Protein AF-A0A257YNN6-F1 (afdb_monomer_lite)

pLDDT: mean 91.82, std 8.61, range [46.5, 98.12]

Secondary structure (DSSP, 8-state):
--GGG-GGGT-EEEEEETT--EEEEEPPTT-PPPSSSPPPTTSHHHHHHTSBT--EEEEEEESSTT--EEEEEEEEEEE-TTGGGS--EEEEEEEEEE---TTSPPEEE-S-STT---SS-TT--S--TTTTT-

Foldseek 3Di:
DVVQVPVVQLKWKWKDWLVQDTPDTDDRVPRDADPDDHFWCPPVQNVQLVPAPDKDWAWAFEADDVRFIWIKIKHKHWDDPPPPPGDTIIMMMMMTTHDDPPPDDHHYTYNALQCGCDDPDPRRPDHHPNPVVD

Sequence (134 aa):
RRLALLPELGAGLVSCDASGTLTFRKPAPGFPLPRFGAACPLWPLYAALGRPQQAMDRDVQMAGPDGRRFRVQAWGVVQRPFGLRGPDLHAAAMLILPEAPGSHPALPIGSSCRVCPRTACPARREPSILNDGA

Radius of gyration: 15.5 Å; chains: 1; bounding box: 34×37×45 Å

Structure (mmCIF, N/CA/C/O backbone):
data_AF-A0A257YNN6-F1
#
_entry.id   AF-A0A257YNN6-F1
#
loop_
_atom_site.group_PDB
_atom_site.id
_atom_site.type_symbol
_atom_site.label_atom_id
_atom_site.label_alt_id
_atom_site.label_comp_id
_atom_site.label_asym_id
_atom_site.label_entity_id
_atom_site.label_seq_id
_atom_site.pdbx_PDB_ins_code
_atom_site.Cartn_x
_atom_site.Cartn_y
_atom_site.Cartn_z
_atom_site.occupancy
_atom_site.B_iso_or_equiv
_atom_site.auth_seq_id
_atom_site.auth_comp_id
_atom_site.auth_asym_id
_atom_site.auth_atom_id
_atom_site.pdbx_PDB_model_num
ATOM 1 N N . ARG A 1 1 ? -4.028 -11.976 -10.763 1.00 78.44 1 ARG A N 1
ATOM 2 C CA . ARG A 1 1 ? -5.391 -11.492 -11.114 1.00 78.44 1 ARG A CA 1
ATOM 3 C C . ARG A 1 1 ? -6.464 -12.563 -10.907 1.00 78.44 1 ARG A C 1
ATOM 5 O O . ARG A 1 1 ? -7.391 -12.265 -10.178 1.00 78.44 1 ARG A O 1
ATOM 12 N N . ARG A 1 2 ? -6.333 -13.787 -11.454 1.00 85.25 2 ARG A N 1
ATOM 13 C CA . ARG A 1 2 ? -7.347 -14.864 -11.318 1.00 85.25 2 ARG A CA 1
ATOM 14 C C . ARG A 1 2 ? -7.765 -15.169 -9.872 1.00 85.25 2 ARG A C 1
ATOM 16 O O . ARG A 1 2 ? -8.952 -15.148 -9.603 1.00 85.25 2 ARG A O 1
ATOM 23 N N . LEU A 1 3 ? -6.807 -15.335 -8.951 1.00 78.12 3 LEU A N 1
ATOM 24 C CA . LEU A 1 3 ? -7.098 -15.570 -7.524 1.00 78.12 3 LEU A CA 1
ATOM 25 C C . LEU A 1 3 ? -8.029 -14.514 -6.924 1.00 78.12 3 LEU A C 1
ATOM 27 O O . LEU A 1 3 ? -8.980 -14.839 -6.233 1.00 78.12 3 LEU A O 1
ATOM 31 N N . ALA A 1 4 ? -7.803 -13.241 -7.247 1.00 72.94 4 ALA A N 1
ATOM 32 C CA . ALA A 1 4 ? -8.642 -12.170 -6.739 1.00 72.94 4 ALA A CA 1
ATOM 33 C C . ALA A 1 4 ? -10.066 -12.214 -7.296 1.00 72.94 4 ALA A C 1
ATOM 35 O O . ALA A 1 4 ? -10.900 -11.504 -6.774 1.00 72.94 4 ALA A O 1
ATOM 36 N N . LEU A 1 5 ? -10.361 -12.968 -8.356 1.00 83.38 5 LEU A N 1
ATOM 37 C CA . LEU A 1 5 ? -11.700 -13.079 -8.945 1.00 83.38 5 LEU A CA 1
ATOM 38 C C . LEU A 1 5 ? -12.479 -14.299 -8.441 1.00 83.38 5 LEU A C 1
ATOM 40 O O . LEU A 1 5 ? -13.658 -14.397 -8.756 1.00 83.38 5 LEU A O 1
ATOM 44 N N . LEU A 1 6 ? -11.846 -15.175 -7.658 1.00 87.31 6 LEU A N 1
ATOM 45 C CA . LEU A 1 6 ? -12.491 -16.311 -7.006 1.00 87.31 6 LEU A CA 1
ATOM 46 C C . LEU A 1 6 ? -13.433 -15.803 -5.898 1.00 87.31 6 LEU A C 1
ATOM 48 O O . LEU A 1 6 ? -12.942 -15.190 -4.940 1.00 87.31 6 LEU A O 1
ATOM 52 N N . PRO A 1 7 ? -14.764 -15.971 -6.029 1.00 83.25 7 PRO A N 1
ATOM 53 C CA . PRO A 1 7 ? -15.726 -15.449 -5.058 1.00 83.25 7 PRO A CA 1
ATOM 54 C C . PRO A 1 7 ? -15.498 -15.974 -3.638 1.00 83.25 7 PRO A C 1
ATOM 56 O O . PRO A 1 7 ? -15.598 -15.207 -2.682 1.00 83.25 7 PRO A O 1
ATOM 59 N N . GLU A 1 8 ? -15.122 -17.245 -3.512 1.00 88.56 8 GLU A N 1
ATOM 60 C CA . GLU A 1 8 ? -14.890 -17.950 -2.252 1.00 88.56 8 GLU A CA 1
ATOM 61 C C . GLU A 1 8 ? -13.761 -17.346 -1.410 1.00 88.56 8 GLU A C 1
ATOM 63 O O . GLU A 1 8 ? -13.773 -17.468 -0.190 1.00 88.56 8 GLU A O 1
ATOM 68 N N . LEU A 1 9 ? -12.808 -16.650 -2.038 1.00 88.50 9 LEU A N 1
ATOM 69 C CA . LEU A 1 9 ? -11.704 -16.015 -1.321 1.00 88.50 9 LEU A CA 1
ATOM 70 C C . LEU A 1 9 ? -12.065 -14.631 -0.772 1.00 88.50 9 LEU A C 1
ATOM 72 O O . LEU A 1 9 ? -11.300 -14.079 0.015 1.00 88.50 9 LEU A O 1
ATOM 76 N N . GLY A 1 10 ? -13.147 -14.002 -1.251 1.00 93.12 10 GLY A N 1
ATOM 77 C CA . GLY A 1 10 ? -13.474 -12.611 -0.908 1.00 93.12 10 GLY A CA 1
ATOM 78 C C . GLY A 1 10 ? -12.325 -11.623 -1.176 1.00 93.12 10 GLY A C 1
ATOM 79 O O . GLY A 1 10 ? -12.271 -10.544 -0.586 1.00 93.12 10 GLY A O 1
ATOM 80 N N . ALA A 1 11 ? -11.372 -12.000 -2.031 1.00 96.00 11 ALA A N 1
ATOM 81 C CA . ALA A 1 11 ? -10.084 -11.338 -2.110 1.00 96.00 11 ALA A CA 1
ATOM 82 C C . ALA A 1 11 ? -10.153 -10.006 -2.868 1.00 96.00 11 ALA A C 1
ATOM 84 O O . ALA A 1 11 ? -10.833 -9.855 -3.892 1.00 96.00 11 ALA A O 1
ATOM 85 N N . GLY A 1 12 ? -9.373 -9.050 -2.375 1.00 97.06 12 GLY A N 1
ATOM 86 C CA . GLY A 1 12 ? -9.081 -7.786 -3.035 1.00 97.06 12 GLY A CA 1
ATOM 87 C C . GLY A 1 12 ? -7.767 -7.854 -3.803 1.00 97.06 12 GLY A C 1
ATOM 88 O O . GLY A 1 12 ? -6.916 -8.708 -3.559 1.00 97.06 12 GLY A O 1
ATOM 89 N N . LEU A 1 13 ? -7.580 -6.932 -4.739 1.00 97.75 13 LEU A N 1
ATOM 90 C CA . LEU A 1 13 ? -6.336 -6.784 -5.479 1.00 97.75 13 LEU A CA 1
ATOM 91 C C . LEU A 1 13 ? -6.127 -5.325 -5.842 1.00 97.75 13 LEU A C 1
ATOM 93 O O . LEU A 1 13 ? -6.985 -4.696 -6.460 1.00 97.75 13 LEU A O 1
ATOM 97 N N . VAL A 1 14 ? -4.945 -4.820 -5.526 1.00 98.00 14 VAL A N 1
ATOM 98 C CA . VAL A 1 14 ? -4.470 -3.536 -6.034 1.00 98.00 14 VAL A CA 1
ATOM 99 C C . VAL A 1 14 ? -3.205 -3.731 -6.851 1.00 98.00 14 VAL A C 1
ATOM 101 O O . VAL A 1 14 ? -2.450 -4.685 -6.646 1.00 98.00 14 VAL A O 1
ATOM 104 N N . SER A 1 15 ? -2.978 -2.844 -7.810 1.00 97.56 15 SER A N 1
ATOM 105 C CA . SER A 1 15 ? -1.717 -2.772 -8.548 1.00 97.56 15 SER A CA 1
ATOM 106 C C . SER A 1 15 ? -1.320 -1.321 -8.756 1.00 97.56 15 SER A C 1
ATOM 108 O O . SER A 1 15 ? -2.199 -0.464 -8.846 1.00 97.56 15 SER A O 1
ATOM 110 N N . CYS A 1 16 ? -0.020 -1.055 -8.820 1.00 97.69 16 CYS A N 1
ATOM 111 C CA . CYS A 1 16 ? 0.522 0.263 -9.116 1.00 97.69 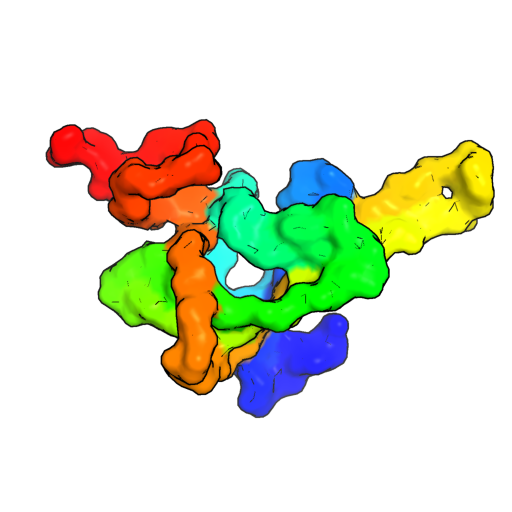16 CYS A CA 1
ATOM 112 C C . CYS A 1 16 ? 1.658 0.202 -10.130 1.00 97.69 16 CYS A C 1
ATOM 114 O O . CYS A 1 16 ? 2.272 -0.848 -10.327 1.00 97.69 16 CYS A O 1
ATOM 116 N N . ASP A 1 17 ? 1.920 1.341 -10.756 1.00 97.38 17 ASP A N 1
ATOM 117 C CA . ASP A 1 17 ? 3.112 1.586 -11.563 1.00 97.38 17 ASP A CA 1
ATOM 118 C C . ASP A 1 17 ? 4.258 2.170 -10.713 1.00 97.38 17 ASP A C 1
ATOM 120 O O . ASP A 1 17 ? 4.171 2.268 -9.481 1.00 97.38 17 ASP A O 1
ATOM 124 N N . ALA A 1 18 ? 5.340 2.562 -11.388 1.00 96.94 18 ALA A N 1
ATOM 125 C CA . ALA A 1 18 ? 6.539 3.137 -10.791 1.00 96.94 18 ALA A CA 1
ATOM 126 C C . ALA A 1 18 ? 6.296 4.460 -10.044 1.00 96.94 18 ALA A C 1
ATOM 128 O O . ALA A 1 18 ? 7.042 4.767 -9.117 1.00 96.94 18 ALA A O 1
ATOM 129 N N . SER A 1 19 ? 5.257 5.233 -10.391 1.00 95.88 19 SER A N 1
ATOM 130 C CA . SER A 1 19 ? 4.934 6.468 -9.663 1.00 95.88 19 SER A CA 1
ATOM 131 C C . SER A 1 19 ? 4.132 6.194 -8.384 1.00 95.88 19 SER A C 1
ATOM 133 O O . SER A 1 19 ? 3.774 7.124 -7.662 1.00 95.88 19 SER A O 1
ATOM 135 N N . GLY A 1 20 ? 3.802 4.926 -8.110 1.00 95.38 20 GLY A N 1
ATOM 136 C CA . GLY A 1 20 ? 2.939 4.516 -7.007 1.00 95.38 20 GLY A CA 1
ATOM 137 C C . GLY A 1 20 ? 1.452 4.780 -7.263 1.00 95.38 20 GLY A C 1
ATOM 138 O O . GLY A 1 20 ? 0.638 4.607 -6.346 1.00 95.38 20 GLY A O 1
ATOM 139 N N . THR A 1 21 ? 1.083 5.169 -8.490 1.00 95.81 21 THR A N 1
ATOM 140 C CA . THR A 1 21 ? -0.310 5.386 -8.886 1.00 95.81 21 THR A CA 1
ATOM 141 C C . THR A 1 21 ? -1.013 4.044 -8.954 1.00 95.81 21 THR A C 1
ATOM 143 O O . THR A 1 21 ? -0.544 3.117 -9.608 1.00 95.81 21 THR A O 1
ATOM 146 N N . LEU A 1 22 ? -2.161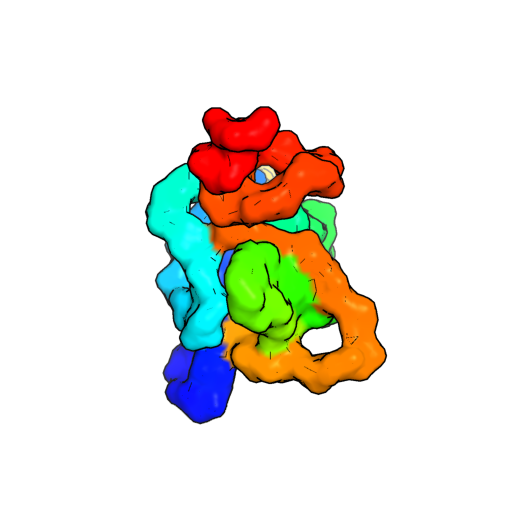 3.918 -8.284 1.00 96.88 22 LEU A N 1
ATOM 147 C CA . LEU A 1 22 ? -2.957 2.697 -8.368 1.00 96.88 22 LEU A CA 1
ATOM 148 C C . LEU A 1 22 ? -3.595 2.583 -9.761 1.00 96.88 22 LEU A C 1
ATOM 150 O O . LEU A 1 22 ? -4.496 3.351 -10.094 1.00 96.88 22 LEU A O 1
ATOM 154 N N . THR A 1 23 ? -3.156 1.597 -10.541 1.00 95.88 23 THR A N 1
ATOM 155 C CA . THR A 1 23 ? -3.633 1.299 -11.903 1.00 95.88 23 THR A CA 1
ATOM 156 C C . THR A 1 23 ? -4.753 0.260 -11.921 1.00 95.88 23 THR A C 1
ATOM 158 O O . THR A 1 23 ? -5.500 0.155 -12.890 1.00 95.88 23 THR A O 1
ATOM 161 N N . PHE A 1 24 ? -4.905 -0.506 -10.838 1.00 95.94 24 PHE A N 1
ATOM 162 C CA . PHE A 1 24 ? -6.004 -1.449 -10.652 1.00 95.94 24 PHE A CA 1
ATOM 163 C C . PHE A 1 24 ? -6.475 -1.441 -9.199 1.00 95.94 24 PHE A C 1
ATOM 165 O O . PHE A 1 24 ? -5.659 -1.393 -8.275 1.00 95.94 24 PHE A O 1
ATOM 172 N N . ARG A 1 25 ? -7.797 -1.503 -9.002 1.00 96.31 25 ARG A N 1
ATOM 173 C CA . ARG A 1 25 ? -8.441 -1.484 -7.686 1.00 96.31 25 ARG A CA 1
ATOM 174 C C . ARG A 1 25 ? -9.622 -2.455 -7.669 1.00 96.31 25 ARG A C 1
ATOM 176 O O . ARG A 1 25 ? -10.663 -2.171 -8.251 1.00 96.31 25 ARG A O 1
ATOM 183 N N . LYS A 1 26 ? -9.479 -3.569 -6.959 1.00 95.25 26 LYS A N 1
ATOM 184 C CA . LYS A 1 26 ? -10.585 -4.421 -6.517 1.00 95.25 26 LYS A CA 1
ATOM 185 C C . LYS A 1 26 ? -10.567 -4.456 -4.983 1.00 95.25 26 LYS A C 1
ATOM 187 O O . LYS A 1 26 ? -9.587 -4.952 -4.427 1.00 95.25 26 LYS A O 1
ATOM 192 N N . PRO A 1 27 ? -11.594 -3.944 -4.287 1.00 93.94 27 PRO A N 1
ATOM 193 C CA . PRO A 1 27 ? -11.633 -3.991 -2.829 1.00 93.94 27 PRO A CA 1
ATOM 194 C C . PRO A 1 27 ? -11.857 -5.421 -2.316 1.00 93.94 27 PRO A C 1
ATOM 196 O O . PRO A 1 27 ? -12.504 -6.228 -2.984 1.00 93.94 27 PRO A O 1
ATOM 199 N N . ALA A 1 28 ? -11.345 -5.702 -1.117 1.00 94.69 28 ALA A N 1
ATOM 200 C CA . ALA A 1 28 ? -11.795 -6.817 -0.283 1.00 94.69 28 ALA A CA 1
ATOM 201 C C . ALA A 1 28 ? -12.848 -6.296 0.717 1.00 94.69 28 ALA A C 1
ATOM 203 O O . ALA A 1 28 ? -12.767 -5.123 1.107 1.00 94.69 28 ALA A O 1
ATOM 204 N N . PRO A 1 29 ? -13.810 -7.114 1.179 1.00 92.31 29 PRO A N 1
ATOM 205 C CA . PRO A 1 29 ? -14.754 -6.712 2.219 1.00 92.31 29 PR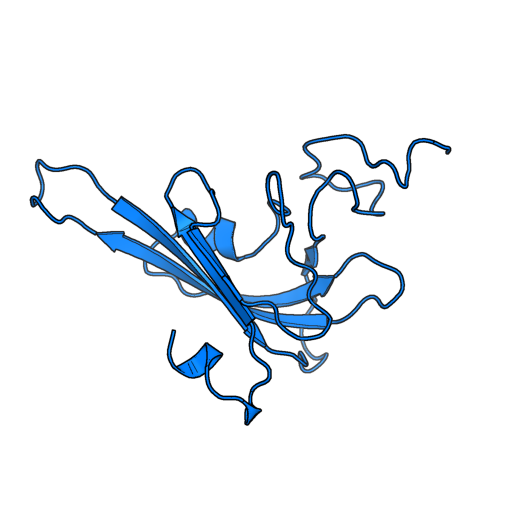O A CA 1
ATOM 206 C C . PRO A 1 29 ? -14.039 -6.183 3.472 1.00 92.31 29 PRO A C 1
ATOM 208 O O . PRO A 1 29 ? -13.209 -6.867 4.066 1.00 92.31 29 PRO A O 1
ATOM 211 N N . GLY A 1 30 ? -14.357 -4.950 3.874 1.00 91.62 30 GLY A N 1
ATOM 212 C CA . GLY A 1 30 ? -13.740 -4.290 5.032 1.00 91.62 30 GLY A CA 1
ATOM 213 C C . GLY A 1 30 ? -12.344 -3.706 4.804 1.00 91.62 30 GLY A C 1
ATOM 214 O O . GLY A 1 30 ? -11.768 -3.180 5.752 1.00 91.62 30 GLY A O 1
ATOM 215 N N . PHE A 1 31 ? -11.797 -3.769 3.585 1.00 94.38 31 PHE A N 1
ATOM 216 C CA . PHE A 1 31 ? -10.537 -3.113 3.231 1.00 94.38 31 PHE A CA 1
ATOM 217 C C . PHE A 1 31 ? -10.821 -1.860 2.381 1.00 94.38 31 PHE A C 1
ATOM 219 O O . PHE A 1 31 ? -10.969 -1.962 1.156 1.00 94.38 31 PHE A O 1
ATOM 226 N N . PRO A 1 32 ? -10.936 -0.667 2.994 1.00 92.94 32 PRO A N 1
ATOM 227 C CA . PRO A 1 32 ? -11.264 0.553 2.267 1.00 92.94 32 PRO A CA 1
ATOM 228 C C . PRO A 1 32 ? -10.109 0.978 1.353 1.00 92.94 32 PRO A C 1
ATOM 230 O O . PRO A 1 32 ? -9.016 1.315 1.811 1.00 92.94 32 PRO A O 1
ATOM 233 N N . LEU A 1 33 ? -10.366 1.002 0.044 1.00 94.69 33 LEU A N 1
ATOM 234 C CA . LEU A 1 33 ? -9.431 1.536 -0.945 1.00 94.69 33 LEU A CA 1
ATOM 235 C C . LEU A 1 33 ? -9.670 3.040 -1.149 1.00 94.69 33 LEU A C 1
ATOM 237 O O . LEU A 1 33 ? -10.824 3.453 -1.302 1.00 94.69 33 LEU A O 1
ATOM 241 N N . PRO A 1 34 ? -8.613 3.870 -1.214 1.00 92.19 34 PRO A N 1
ATOM 242 C CA . PRO A 1 34 ? -8.764 5.275 -1.560 1.00 92.19 34 PRO A CA 1
ATOM 243 C C . PRO A 1 34 ? -9.259 5.396 -3.005 1.00 92.19 34 PRO A C 1
ATOM 245 O O . PRO A 1 34 ? -8.672 4.832 -3.934 1.00 92.19 34 PRO A O 1
ATOM 248 N N . ARG A 1 35 ? -10.356 6.137 -3.193 1.00 85.50 35 ARG A N 1
ATOM 249 C CA . ARG A 1 35 ? -10.891 6.454 -4.528 1.00 85.50 35 ARG A CA 1
ATOM 250 C C . ARG A 1 35 ? -10.031 7.497 -5.240 1.00 85.50 35 ARG A C 1
ATOM 252 O O . ARG A 1 35 ? -9.783 7.372 -6.434 1.00 85.50 35 ARG A O 1
ATOM 259 N N . PHE A 1 36 ? -9.553 8.479 -4.478 1.00 82.62 36 PHE A N 1
ATOM 260 C CA . PHE A 1 36 ? -8.739 9.599 -4.938 1.00 82.62 36 PHE A CA 1
ATOM 261 C C . PHE A 1 36 ? -7.497 9.751 -4.058 1.00 82.62 36 PHE A C 1
ATOM 263 O O . PHE A 1 36 ? -7.483 9.298 -2.911 1.00 82.62 36 PHE A O 1
ATOM 270 N N . GLY A 1 37 ? -6.473 10.411 -4.596 1.00 84.38 37 GLY A N 1
ATOM 271 C CA . GLY A 1 37 ? -5.217 10.653 -3.892 1.00 84.38 37 GLY A CA 1
ATOM 272 C C . GLY A 1 37 ? -4.349 9.402 -3.730 1.00 84.38 37 GLY A C 1
ATOM 273 O O . GLY A 1 37 ? -4.590 8.350 -4.331 1.00 84.38 37 GLY A O 1
ATOM 274 N N . ALA A 1 38 ? -3.300 9.542 -2.923 1.00 91.75 38 ALA A N 1
ATOM 275 C CA . ALA A 1 38 ? -2.340 8.477 -2.677 1.00 91.75 38 ALA A CA 1
ATOM 276 C C . ALA A 1 38 ? -2.816 7.534 -1.560 1.00 91.75 38 ALA A C 1
ATOM 278 O O . ALA A 1 38 ? -3.354 7.972 -0.540 1.00 91.75 38 ALA A O 1
ATOM 279 N N . ALA A 1 39 ? -2.563 6.232 -1.720 1.00 96.69 39 ALA A N 1
ATOM 280 C CA . ALA A 1 39 ? -2.801 5.271 -0.650 1.00 96.69 39 ALA A CA 1
ATOM 281 C C . ALA A 1 39 ? -1.780 5.414 0.484 1.00 96.69 39 ALA A C 1
ATOM 283 O O . ALA A 1 39 ? -0.782 6.140 0.382 1.00 96.69 39 ALA A O 1
ATOM 284 N N . CYS A 1 40 ? -2.040 4.727 1.595 1.00 97.31 40 CYS A N 1
ATOM 285 C CA . CYS A 1 40 ? -1.113 4.695 2.714 1.00 97.31 40 CYS A CA 1
ATOM 286 C C . CYS A 1 40 ? 0.260 4.161 2.256 1.00 97.31 40 CYS A C 1
ATOM 288 O O . CYS A 1 40 ? 0.344 3.029 1.779 1.00 97.31 40 CYS A O 1
ATOM 290 N N . PRO A 1 41 ? 1.347 4.936 2.427 1.00 96.69 41 PRO A N 1
ATOM 291 C CA . PRO A 1 41 ? 2.680 4.534 1.970 1.00 96.69 41 PRO A CA 1
ATOM 292 C C . PRO A 1 41 ? 3.231 3.301 2.703 1.00 96.69 41 PRO A C 1
ATOM 294 O O . PRO A 1 41 ? 4.173 2.683 2.224 1.00 96.69 41 PRO A O 1
ATOM 297 N N . LEU A 1 42 ? 2.630 2.911 3.834 1.00 97.50 42 LEU A N 1
ATOM 298 C CA . LEU A 1 42 ? 2.989 1.698 4.576 1.00 97.50 42 LEU A CA 1
ATOM 299 C C . LEU A 1 42 ? 2.378 0.414 3.996 1.00 97.50 42 LEU A C 1
ATOM 301 O O . LEU A 1 42 ? 2.613 -0.662 4.540 1.00 97.50 42 LEU A O 1
ATOM 305 N N . TRP A 1 43 ? 1.580 0.484 2.926 1.00 97.69 43 TRP A N 1
ATOM 306 C CA . TRP A 1 43 ? 1.096 -0.727 2.263 1.00 97.69 43 TRP A CA 1
ATOM 307 C C . TRP A 1 43 ? 2.277 -1.572 1.757 1.00 97.69 43 TRP A C 1
ATOM 309 O O . TRP A 1 43 ? 3.127 -1.035 1.040 1.00 97.69 43 TRP A O 1
ATOM 319 N N . PRO A 1 44 ? 2.311 -2.895 2.030 1.00 97.56 44 PRO A N 1
ATOM 320 C CA . PRO A 1 44 ? 3.349 -3.788 1.503 1.00 97.56 44 PRO A CA 1
ATOM 321 C C . PRO A 1 44 ? 3.514 -3.743 -0.023 1.00 97.56 44 PRO A C 1
ATOM 323 O O . PRO A 1 44 ? 4.602 -4.019 -0.520 1.00 97.56 44 PRO A O 1
ATOM 326 N N . LEU A 1 45 ? 2.481 -3.305 -0.757 1.00 97.81 45 LEU A N 1
ATOM 327 C CA . LEU A 1 45 ? 2.549 -2.946 -2.177 1.00 97.81 45 LEU A CA 1
ATOM 328 C C . LEU A 1 45 ? 3.775 -2.079 -2.519 1.00 97.81 45 LEU A C 1
ATOM 330 O O . LEU A 1 45 ? 4.494 -2.378 -3.468 1.00 97.81 45 LEU A O 1
ATOM 334 N N . TYR A 1 46 ? 4.021 -1.017 -1.748 1.00 97.12 46 TYR A N 1
ATOM 335 C CA . TYR A 1 46 ? 5.082 -0.051 -2.042 1.00 97.12 46 TYR A CA 1
ATOM 336 C C . TYR A 1 46 ? 6.468 -0.561 -1.641 1.00 97.12 46 TYR A C 1
ATOM 338 O O . TYR A 1 46 ? 7.451 -0.264 -2.317 1.00 97.12 46 TYR A O 1
ATOM 346 N N . ALA A 1 47 ? 6.552 -1.396 -0.602 1.00 96.06 47 ALA A N 1
ATOM 347 C CA . ALA A 1 47 ? 7.787 -2.108 -0.282 1.00 96.06 47 ALA A CA 1
ATOM 348 C C . ALA A 1 47 ? 8.162 -3.105 -1.394 1.00 96.06 47 ALA A C 1
ATOM 350 O O . ALA A 1 47 ? 9.330 -3.193 -1.772 1.00 96.06 47 ALA A O 1
ATOM 351 N N . ALA A 1 48 ? 7.170 -3.803 -1.958 1.00 97.56 48 ALA A N 1
ATOM 352 C CA . ALA A 1 48 ? 7.365 -4.730 -3.069 1.00 97.56 48 ALA A CA 1
ATOM 353 C C . ALA A 1 48 ? 7.751 -4.016 -4.378 1.00 97.56 48 ALA A C 1
ATOM 355 O O . ALA A 1 48 ? 8.562 -4.539 -5.138 1.00 97.56 48 ALA A O 1
ATOM 356 N N . LEU A 1 49 ? 7.238 -2.802 -4.621 1.00 97.06 49 LEU A N 1
ATOM 357 C CA . LEU A 1 49 ? 7.621 -1.980 -5.777 1.00 97.06 49 LEU A CA 1
ATOM 358 C C . LEU A 1 49 ? 9.133 -1.704 -5.819 1.00 97.06 49 LEU A C 1
ATOM 360 O O . LEU A 1 49 ? 9.746 -1.797 -6.881 1.00 97.06 49 LEU A O 1
ATOM 364 N N . GLY A 1 50 ? 9.735 -1.416 -4.662 1.00 94.94 50 GLY A N 1
ATOM 365 C CA . GLY A 1 50 ? 11.177 -1.187 -4.528 1.00 94.94 50 GLY A CA 1
ATOM 366 C C . GLY A 1 50 ? 12.028 -2.461 -4.471 1.00 94.94 50 GLY A C 1
ATOM 367 O O . GLY A 1 50 ? 13.253 -2.367 -4.448 1.00 94.94 50 GLY A O 1
ATOM 368 N N . ARG A 1 51 ? 11.412 -3.651 -4.430 1.00 94.06 51 ARG A N 1
ATOM 369 C CA . ARG A 1 51 ? 12.102 -4.949 -4.337 1.00 94.06 51 ARG A CA 1
ATOM 370 C C . ARG A 1 51 ? 11.536 -5.951 -5.350 1.00 94.06 51 ARG A C 1
ATOM 372 O O . ARG A 1 51 ? 10.876 -6.917 -4.957 1.00 94.06 51 ARG A O 1
ATOM 379 N N . PRO A 1 52 ? 11.767 -5.744 -6.659 1.00 89.19 52 PRO A N 1
ATOM 380 C CA . PRO A 1 52 ? 11.290 -6.676 -7.671 1.00 89.19 52 PRO A CA 1
ATOM 381 C C . PRO A 1 52 ? 11.763 -8.108 -7.405 1.00 89.19 52 PRO A C 1
ATOM 383 O O . PRO A 1 52 ? 12.850 -8.317 -6.871 1.00 89.19 52 PRO A O 1
ATOM 386 N N . GLN A 1 53 ? 10.937 -9.088 -7.784 1.00 85.38 53 GLN A N 1
ATOM 387 C CA . GLN A 1 53 ? 11.190 -10.529 -7.601 1.00 85.38 53 GLN A CA 1
ATOM 388 C C . GLN A 1 53 ? 11.252 -11.019 -6.141 1.00 85.38 53 GLN A C 1
ATOM 390 O O . GLN A 1 53 ? 11.455 -12.208 -5.909 1.00 85.38 53 GLN A O 1
ATOM 395 N N . GLN A 1 54 ? 11.007 -10.152 -5.155 1.00 92.81 54 GLN A N 1
ATOM 396 C CA . GLN A 1 54 ? 10.871 -10.538 -3.751 1.00 92.81 54 GLN A CA 1
ATOM 397 C C . GLN A 1 54 ? 9.410 -10.409 -3.323 1.00 92.81 54 GLN A C 1
ATOM 399 O O . GLN A 1 54 ? 8.901 -9.310 -3.095 1.00 92.81 54 GLN A O 1
ATOM 404 N N . ALA A 1 55 ? 8.720 -11.547 -3.235 1.00 94.38 55 ALA A N 1
ATOM 405 C CA . ALA A 1 55 ? 7.364 -11.582 -2.708 1.00 94.38 55 ALA A CA 1
ATOM 406 C C . ALA A 1 55 ? 7.369 -11.373 -1.187 1.00 94.38 55 ALA A C 1
ATOM 408 O O . ALA A 1 55 ? 8.257 -11.838 -0.473 1.00 94.38 55 ALA A O 1
ATOM 409 N N . MET A 1 56 ? 6.354 -10.678 -0.692 1.00 94.31 56 MET A N 1
ATOM 410 C CA . MET A 1 56 ? 6.164 -10.389 0.722 1.00 94.31 56 MET A CA 1
ATOM 411 C C . MET A 1 56 ? 4.824 -10.951 1.168 1.00 94.31 56 MET A C 1
ATOM 413 O O . MET A 1 56 ? 3.814 -10.704 0.517 1.00 94.31 56 MET A O 1
ATOM 417 N N . ASP A 1 57 ? 4.823 -11.644 2.300 1.00 94.69 57 ASP A N 1
ATOM 418 C CA . ASP A 1 57 ? 3.618 -12.088 2.996 1.00 94.69 57 ASP A CA 1
ATOM 419 C C . ASP A 1 57 ? 3.586 -11.403 4.365 1.00 94.69 57 ASP A C 1
ATOM 421 O O . ASP A 1 57 ? 4.573 -11.450 5.115 1.00 94.69 57 ASP A O 1
ATOM 425 N N . ARG A 1 58 ? 2.524 -10.647 4.638 1.00 94.75 58 ARG A N 1
ATOM 426 C CA . ARG A 1 58 ? 2.415 -9.812 5.836 1.00 94.75 58 ARG A CA 1
ATOM 427 C C . ARG A 1 58 ? 0.992 -9.794 6.354 1.00 94.75 58 ARG A C 1
ATOM 429 O O . ARG A 1 58 ? 0.050 -9.602 5.591 1.00 94.75 58 ARG A O 1
ATOM 436 N N . ASP A 1 59 ? 0.873 -9.837 7.669 1.00 96.12 59 ASP A N 1
ATOM 437 C CA . ASP A 1 59 ? -0.330 -9.385 8.344 1.00 96.12 59 ASP A CA 1
ATOM 438 C C . ASP A 1 59 ? -0.318 -7.860 8.422 1.00 96.12 59 ASP A C 1
ATOM 440 O O . ASP A 1 59 ? 0.693 -7.236 8.758 1.00 96.12 59 ASP A O 1
ATOM 444 N N . VAL A 1 60 ? -1.458 -7.248 8.131 1.00 96.25 60 VAL A N 1
ATOM 445 C CA . VAL A 1 60 ? -1.673 -5.809 8.271 1.00 96.25 60 VAL A CA 1
ATOM 446 C C . VAL A 1 60 ? -2.926 -5.554 9.086 1.00 96.25 60 VAL A C 1
ATOM 448 O O . VAL A 1 60 ? -3.882 -6.328 9.039 1.00 96.25 60 VAL A O 1
ATOM 451 N N . GLN A 1 61 ? -2.925 -4.453 9.827 1.00 95.62 61 GLN A N 1
ATOM 452 C CA . GLN A 1 61 ? -4.075 -4.004 10.594 1.00 95.62 61 GLN A CA 1
ATOM 453 C C . GLN A 1 61 ? -4.542 -2.653 10.073 1.00 95.62 61 GLN A C 1
ATOM 455 O O . GLN A 1 61 ? -3.756 -1.705 9.994 1.00 95.62 61 GLN A O 1
ATOM 460 N N . MET A 1 62 ? -5.819 -2.567 9.707 1.00 94.56 62 MET A N 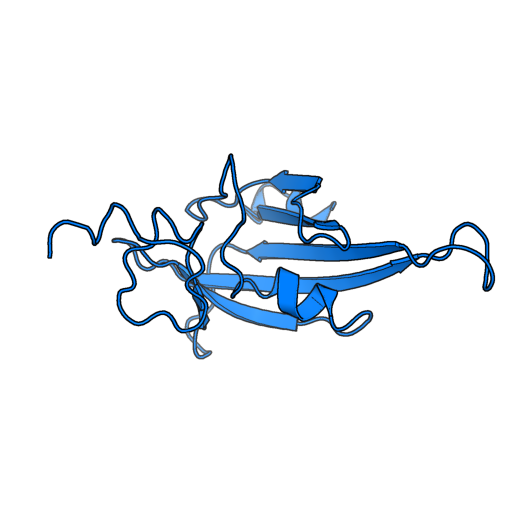1
ATOM 461 C CA . MET A 1 62 ? -6.388 -1.335 9.190 1.00 94.56 62 MET A CA 1
ATOM 462 C C . MET A 1 62 ? -6.716 -0.368 10.319 1.00 94.56 62 MET A C 1
ATOM 464 O O . MET A 1 62 ? -7.452 -0.707 11.241 1.00 94.56 62 MET A O 1
ATOM 468 N N . ALA A 1 63 ? -6.182 0.847 10.233 1.00 93.06 63 ALA A N 1
ATOM 469 C CA . ALA A 1 63 ? -6.528 1.928 11.136 1.00 93.06 63 ALA A CA 1
ATOM 470 C C . ALA A 1 63 ? -7.990 2.338 10.922 1.00 93.06 63 ALA A C 1
ATOM 472 O O . ALA A 1 63 ? -8.403 2.637 9.802 1.00 93.06 63 ALA A O 1
ATOM 473 N N . GLY A 1 64 ? -8.752 2.363 12.009 1.00 85.75 64 GLY A N 1
ATOM 474 C CA . GLY A 1 64 ? -10.182 2.645 12.013 1.00 85.75 64 GLY A CA 1
ATOM 475 C C . GLY A 1 64 ? -10.860 1.962 13.203 1.00 85.75 64 GLY A C 1
ATOM 476 O O . GLY A 1 64 ? -10.187 1.224 13.926 1.00 85.75 64 GLY A O 1
ATOM 477 N N . PRO A 1 65 ? -12.169 2.185 13.399 1.00 78.38 65 PRO A N 1
ATOM 478 C CA . PRO A 1 65 ? -12.908 1.663 14.551 1.00 78.38 65 PRO A CA 1
ATOM 479 C C . PRO A 1 65 ? -12.826 0.138 14.681 1.00 78.38 65 PRO A C 1
ATOM 481 O O . PRO A 1 65 ? -12.598 -0.379 15.768 1.00 78.38 65 PRO A O 1
ATOM 484 N N . ASP A 1 66 ? -12.926 -0.574 13.556 1.00 82.56 66 ASP A N 1
ATOM 485 C CA . ASP A 1 66 ? -12.998 -2.038 13.564 1.00 82.56 66 ASP A CA 1
ATOM 486 C C . ASP A 1 66 ? -11.625 -2.717 13.676 1.00 82.56 66 ASP A C 1
ATOM 488 O O . ASP A 1 66 ? -11.552 -3.931 13.859 1.00 82.56 66 ASP A O 1
ATOM 492 N N . GLY A 1 67 ? -10.524 -1.973 13.486 1.00 86.88 67 GLY A N 1
ATOM 493 C CA . GLY A 1 67 ? -9.158 -2.496 13.618 1.00 86.88 67 GLY A CA 1
ATOM 494 C C . GLY A 1 67 ? -8.874 -3.782 12.828 1.00 86.88 67 GLY A C 1
ATOM 495 O O . GLY A 1 67 ? -8.054 -4.593 13.266 1.00 86.88 67 GLY A O 1
ATOM 496 N N . ARG A 1 68 ? -9.581 -4.018 11.710 1.00 92.44 68 ARG A N 1
ATOM 497 C CA . ARG A 1 68 ? -9.609 -5.323 11.032 1.00 92.44 68 ARG A CA 1
ATOM 498 C C . ARG A 1 68 ? -8.230 -5.733 10.530 1.00 92.44 68 ARG A C 1
ATOM 500 O O . ARG A 1 68 ? -7.494 -4.926 9.953 1.00 92.44 68 ARG A O 1
ATOM 507 N N . ARG A 1 69 ? -7.910 -7.013 10.719 1.00 94.88 69 ARG A N 1
ATOM 508 C CA . ARG A 1 69 ? -6.668 -7.630 10.248 1.00 94.88 69 ARG A CA 1
ATOM 509 C C . ARG A 1 69 ? -6.871 -8.320 8.905 1.00 94.88 69 ARG A C 1
ATOM 511 O O . ARG A 1 69 ? -7.901 -8.949 8.670 1.00 94.88 69 ARG A O 1
ATOM 518 N N . PHE A 1 70 ? -5.860 -8.219 8.054 1.00 95.19 70 PHE A N 1
ATOM 519 C CA . PHE A 1 70 ? -5.819 -8.837 6.734 1.00 95.19 70 PHE A CA 1
ATOM 520 C C . PHE A 1 70 ? -4.456 -9.466 6.521 1.00 95.19 70 PHE A C 1
ATOM 522 O O . PHE A 1 70 ? -3.447 -8.906 6.953 1.00 95.19 70 PHE A O 1
ATOM 529 N N . ARG A 1 71 ? -4.423 -10.588 5.808 1.00 95.88 71 ARG A N 1
ATOM 530 C CA . ARG A 1 71 ? -3.179 -11.103 5.248 1.00 95.88 71 ARG A CA 1
ATOM 531 C C . ARG A 1 71 ? -3.021 -10.509 3.859 1.00 95.88 71 ARG A C 1
ATOM 533 O O . ARG A 1 71 ? -3.957 -10.521 3.059 1.00 95.88 71 ARG A O 1
ATOM 540 N N . VAL A 1 72 ? -1.852 -9.963 3.561 1.00 96.50 72 VAL A N 1
ATOM 541 C CA . VAL A 1 72 ? -1.548 -9.417 2.240 1.00 96.50 72 VAL A CA 1
ATOM 542 C C . VAL A 1 72 ? -0.323 -10.083 1.652 1.00 96.50 72 VAL A C 1
ATOM 544 O O . VAL A 1 72 ? 0.674 -10.320 2.334 1.00 96.50 72 VAL A O 1
ATOM 547 N N . GLN A 1 73 ? -0.404 -10.345 0.354 1.00 96.50 73 GLN A N 1
ATOM 548 C CA . GLN A 1 73 ? 0.703 -10.865 -0.433 1.00 96.50 73 GLN A CA 1
ATOM 549 C C . GLN A 1 73 ? 1.045 -9.853 -1.514 1.00 96.50 73 GLN A C 1
ATOM 551 O O . GLN A 1 73 ? 0.206 -9.554 -2.363 1.00 96.50 73 GLN A O 1
ATOM 556 N N . ALA A 1 74 ? 2.254 -9.305 -1.471 1.00 98.06 74 ALA A N 1
ATOM 557 C CA . ALA A 1 74 ? 2.704 -8.269 -2.392 1.00 98.06 74 ALA A CA 1
ATOM 558 C C . ALA A 1 74 ? 3.930 -8.719 -3.184 1.00 98.06 74 ALA A C 1
ATOM 560 O O . ALA A 1 74 ? 4.787 -9.426 -2.662 1.00 98.06 74 ALA A O 1
ATOM 561 N N . TRP A 1 75 ? 4.021 -8.306 -4.444 1.00 97.94 75 TRP A N 1
ATOM 562 C CA . TRP A 1 75 ? 5.162 -8.602 -5.307 1.00 97.94 75 TRP A CA 1
ATOM 563 C C . TRP A 1 75 ? 5.398 -7.474 -6.312 1.00 97.94 75 TRP A C 1
ATOM 565 O O . TRP A 1 75 ? 4.456 -6.814 -6.757 1.00 97.94 75 TRP A O 1
ATOM 575 N N . GLY A 1 76 ? 6.668 -7.269 -6.659 1.00 97.44 76 GLY A N 1
ATOM 576 C CA . GLY A 1 76 ? 7.115 -6.327 -7.681 1.00 97.44 76 GLY A CA 1
ATOM 577 C C . GLY A 1 76 ? 7.639 -7.045 -8.921 1.00 97.44 76 GLY A C 1
ATOM 578 O O . GLY A 1 76 ? 8.248 -8.114 -8.826 1.00 97.44 76 GLY A O 1
ATOM 579 N N . VAL A 1 77 ? 7.426 -6.441 -10.084 1.00 96.31 77 VAL A N 1
ATOM 580 C CA . VAL A 1 77 ? 7.937 -6.899 -11.379 1.00 96.31 77 VAL A CA 1
ATOM 581 C C . VAL A 1 77 ? 8.610 -5.746 -12.114 1.00 96.31 77 VAL A C 1
ATOM 583 O O . VAL A 1 77 ? 8.212 -4.590 -11.969 1.00 96.31 77 VAL A O 1
ATOM 586 N N . VAL A 1 78 ? 9.610 -6.082 -12.926 1.00 96.56 78 VAL A N 1
ATOM 587 C CA . VAL A 1 78 ? 10.210 -5.171 -13.905 1.00 96.56 78 VAL A CA 1
ATOM 588 C C . VAL A 1 78 ? 10.028 -5.786 -15.279 1.00 96.56 78 VAL A C 1
ATOM 590 O O . VAL A 1 78 ? 10.34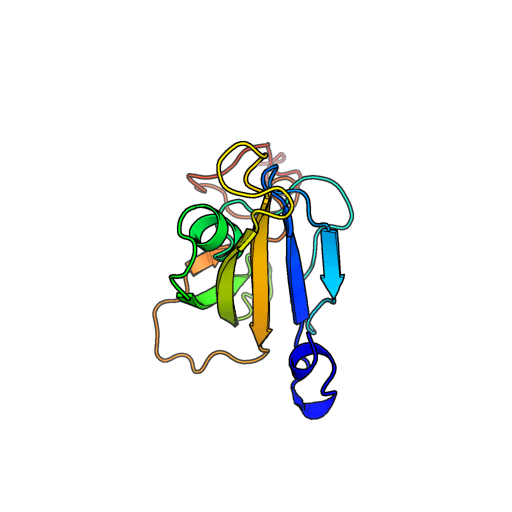9 -6.958 -15.482 1.00 96.56 78 VAL A O 1
ATOM 593 N N . GLN A 1 79 ? 9.496 -5.010 -16.215 1.00 94.38 79 GLN A N 1
ATOM 594 C CA . GLN A 1 79 ? 9.338 -5.415 -17.606 1.00 94.38 79 GLN A CA 1
ATOM 595 C C . GLN A 1 79 ? 10.210 -4.537 -18.500 1.00 94.38 79 GLN A C 1
ATOM 597 O O . GLN A 1 79 ? 10.249 -3.321 -18.334 1.00 94.38 79 GLN A O 1
ATOM 602 N N . ARG A 1 80 ? 10.880 -5.164 -19.471 1.00 96.06 80 ARG A N 1
ATOM 603 C CA . ARG A 1 80 ? 11.741 -4.505 -20.464 1.00 96.06 80 ARG A CA 1
ATOM 604 C C . ARG A 1 80 ? 11.218 -4.777 -21.870 1.00 96.06 80 ARG A C 1
ATOM 606 O O . ARG A 1 80 ? 11.810 -5.583 -22.589 1.00 96.06 80 ARG A O 1
ATOM 613 N N . PRO A 1 81 ? 10.091 -4.162 -22.270 1.00 96.25 81 PRO A N 1
ATOM 614 C CA . PRO A 1 81 ? 9.454 -4.470 -23.551 1.00 96.25 81 PRO A CA 1
ATOM 615 C C . PRO A 1 81 ? 10.350 -4.164 -24.762 1.00 96.25 81 PRO A C 1
ATOM 617 O O . PRO A 1 81 ? 10.176 -4.775 -25.810 1.00 96.25 81 PRO A O 1
ATOM 620 N N . PHE A 1 82 ? 11.330 -3.266 -24.611 1.00 97.06 82 PHE A N 1
ATOM 621 C CA . PHE A 1 82 ? 12.245 -2.845 -25.679 1.00 97.06 82 PHE A CA 1
ATOM 622 C C . PHE A 1 82 ? 13.713 -3.232 -25.409 1.00 97.06 82 PHE A C 1
ATOM 624 O O . PHE A 1 82 ? 14.640 -2.595 -25.909 1.00 97.06 82 PHE A O 1
ATOM 631 N N . GLY A 1 83 ? 13.942 -4.276 -24.604 1.00 95.00 83 GLY A N 1
ATOM 632 C CA . GLY A 1 83 ? 15.284 -4.777 -24.291 1.00 95.00 83 GLY A CA 1
ATOM 633 C C . GLY A 1 83 ? 16.103 -3.855 -23.378 1.00 95.00 83 GLY A C 1
ATOM 634 O O . GLY A 1 83 ? 15.576 -2.937 -22.757 1.00 95.00 83 GLY A O 1
ATOM 635 N N . LEU A 1 84 ? 17.414 -4.110 -23.282 1.00 94.31 84 LEU A N 1
ATOM 636 C CA . LEU A 1 84 ? 18.310 -3.484 -22.290 1.00 94.31 84 LEU A CA 1
ATOM 637 C C . LEU A 1 84 ? 18.538 -1.976 -22.474 1.00 94.31 84 LEU A C 1
ATOM 639 O O . LEU A 1 84 ? 19.016 -1.320 -21.557 1.00 94.31 84 LEU A O 1
ATOM 643 N N . ARG A 1 85 ? 18.243 -1.438 -23.661 1.00 96.69 85 ARG A N 1
ATOM 644 C CA . ARG A 1 85 ? 18.364 -0.002 -23.962 1.00 96.69 85 ARG A CA 1
ATOM 645 C C . ARG A 1 85 ? 17.028 0.737 -23.855 1.00 96.69 85 ARG A C 1
ATOM 647 O O . ARG A 1 85 ? 16.990 1.944 -24.067 1.00 96.69 85 ARG A O 1
ATOM 654 N N . GLY A 1 86 ? 15.943 0.009 -23.591 1.00 95.88 86 GLY A N 1
ATOM 655 C CA . GLY A 1 86 ? 14.616 0.565 -23.372 1.00 95.88 86 GLY A CA 1
ATOM 656 C C . GLY A 1 86 ? 14.376 0.956 -21.910 1.00 95.88 86 GLY A C 1
ATOM 657 O O . GLY A 1 86 ? 15.215 0.688 -21.052 1.00 95.88 86 GLY A O 1
ATOM 658 N N . PRO A 1 87 ? 13.224 1.577 -21.612 1.00 95.38 87 PRO A N 1
ATOM 659 C CA . PRO A 1 87 ? 12.828 1.879 -20.245 1.00 95.38 87 PRO A CA 1
ATOM 660 C C . PRO A 1 87 ? 12.491 0.610 -19.451 1.00 95.38 87 PRO A C 1
ATOM 662 O O . PRO A 1 87 ? 11.875 -0.326 -19.973 1.00 95.38 87 PRO A O 1
ATOM 665 N N . ASP A 1 88 ? 12.812 0.644 -18.159 1.00 95.50 88 ASP A N 1
ATOM 666 C CA . ASP A 1 88 ? 12.347 -0.334 -17.179 1.00 95.50 88 ASP A CA 1
ATOM 667 C C . ASP A 1 88 ? 10.943 0.058 -16.700 1.00 95.50 88 ASP A C 1
ATOM 669 O O . ASP A 1 88 ? 10.728 1.128 -16.126 1.00 95.50 88 ASP A O 1
ATOM 673 N N . LEU A 1 89 ? 9.964 -0.818 -16.928 1.00 96.19 89 LEU A N 1
ATOM 674 C CA . LEU A 1 89 ? 8.603 -0.639 -16.432 1.00 96.19 89 LEU A CA 1
ATOM 675 C C . LEU A 1 89 ? 8.452 -1.372 -15.102 1.00 96.19 89 LEU A C 1
ATOM 677 O O . LEU A 1 89 ? 8.298 -2.595 -15.067 1.00 96.19 89 LEU A O 1
ATOM 681 N N . HIS A 1 90 ? 8.500 -0.615 -14.008 1.00 97.31 90 HIS A N 1
ATOM 682 C CA . HIS A 1 90 ? 8.252 -1.139 -12.670 1.00 97.31 90 HIS A CA 1
ATOM 683 C C . HIS A 1 90 ? 6.755 -1.158 -12.376 1.00 97.31 90 HIS A C 1
ATOM 685 O O . HIS A 1 90 ? 6.048 -0.170 -12.583 1.00 97.31 90 HIS A O 1
ATOM 691 N N . ALA A 1 91 ? 6.286 -2.278 -11.841 1.00 97.44 91 ALA A N 1
ATOM 692 C CA . ALA A 1 91 ? 4.937 -2.404 -11.323 1.00 97.44 91 ALA A CA 1
ATOM 693 C C . ALA A 1 91 ? 4.930 -3.274 -10.071 1.00 97.44 91 ALA A C 1
ATOM 695 O O . ALA A 1 91 ? 5.770 -4.159 -9.903 1.00 97.44 91 ALA A O 1
ATOM 696 N N . ALA A 1 92 ? 3.945 -3.057 -9.209 1.00 98.12 92 ALA A N 1
ATOM 697 C CA . ALA A 1 92 ? 3.695 -3.922 -8.069 1.00 98.12 92 ALA A CA 1
ATOM 698 C C . ALA A 1 92 ? 2.221 -4.292 -7.986 1.00 98.12 92 ALA A C 1
ATOM 700 O O . ALA A 1 92 ? 1.343 -3.569 -8.463 1.00 98.12 92 ALA A O 1
ATOM 701 N N . ALA A 1 93 ? 1.946 -5.425 -7.358 1.00 97.81 93 ALA A N 1
ATOM 702 C CA . ALA A 1 93 ? 0.601 -5.848 -7.025 1.00 97.81 93 ALA A CA 1
ATOM 703 C C . ALA A 1 93 ? 0.547 -6.363 -5.590 1.00 97.81 93 ALA A C 1
ATOM 705 O O . ALA A 1 93 ? 1.540 -6.852 -5.056 1.00 97.81 93 ALA A O 1
ATOM 706 N N . MET A 1 94 ? -0.621 -6.223 -4.969 1.00 98.12 94 MET A N 1
ATOM 707 C CA . MET A 1 94 ? -0.887 -6.688 -3.614 1.00 98.12 94 MET A CA 1
ATOM 708 C C . MET A 1 94 ? -2.265 -7.341 -3.571 1.00 98.12 94 MET A C 1
ATOM 710 O O . MET A 1 94 ? -3.284 -6.684 -3.801 1.00 98.12 94 MET A O 1
ATOM 714 N N . LEU A 1 95 ? -2.273 -8.644 -3.307 1.00 97.75 95 LEU A N 1
ATOM 715 C CA . LEU A 1 95 ? -3.463 -9.430 -3.012 1.00 97.75 95 LEU A CA 1
ATOM 716 C C . LEU A 1 95 ? -3.853 -9.196 -1.551 1.00 97.75 95 LEU A C 1
ATOM 718 O O . LEU A 1 95 ? -2.992 -9.210 -0.672 1.00 97.75 95 LEU A O 1
ATOM 722 N N . ILE A 1 96 ? -5.140 -8.976 -1.309 1.00 97.31 96 ILE A N 1
ATOM 723 C CA . ILE A 1 96 ? -5.702 -8.706 0.014 1.00 97.31 96 ILE A CA 1
ATOM 724 C C . ILE A 1 96 ? -6.635 -9.859 0.354 1.00 97.31 96 ILE A C 1
ATOM 726 O O . ILE A 1 96 ? -7.660 -10.030 -0.305 1.00 97.31 96 ILE A O 1
ATOM 730 N N . LEU A 1 97 ? -6.275 -10.641 1.364 1.00 95.06 97 LEU A N 1
ATOM 731 C CA . LEU A 1 97 ? -7.046 -11.784 1.828 1.00 95.06 97 LEU A CA 1
ATOM 732 C C . LEU A 1 97 ? -7.783 -11.384 3.117 1.00 95.06 97 LEU A C 1
ATOM 734 O O . LEU A 1 97 ? -7.132 -10.956 4.081 1.00 95.06 97 LEU A O 1
ATOM 738 N N . PRO A 1 98 ? -9.128 -11.457 3.139 1.00 88.69 98 PRO A N 1
ATOM 739 C CA . PRO A 1 98 ? -9.889 -11.385 4.379 1.00 88.69 98 PRO A CA 1
ATOM 740 C C . PRO A 1 98 ? -9.397 -12.479 5.333 1.00 88.69 98 PRO A C 1
ATOM 742 O O . PRO A 1 98 ? -9.126 -13.584 4.881 1.00 88.69 98 PRO A O 1
ATOM 745 N N . GLU A 1 99 ? -9.284 -12.155 6.624 1.00 75.88 99 GLU A N 1
ATOM 746 C CA . GLU A 1 99 ? -8.831 -13.062 7.695 1.00 75.88 99 GLU A CA 1
ATOM 747 C C . GLU A 1 99 ? -7.325 -13.371 7.673 1.00 75.88 99 GLU A C 1
ATOM 749 O O . GLU A 1 99 ? -6.837 -14.319 7.061 1.00 75.88 99 GLU A O 1
ATOM 754 N N . ALA A 1 100 ? -6.562 -12.571 8.423 1.00 70.06 100 ALA A N 1
ATOM 755 C CA . ALA A 1 100 ? -5.252 -13.018 8.882 1.00 70.06 100 ALA A CA 1
ATOM 756 C C . ALA A 1 100 ? -5.434 -13.972 10.076 1.00 70.06 100 ALA A C 1
ATOM 758 O O . ALA A 1 100 ? -6.089 -13.572 11.047 1.00 70.06 100 ALA A O 1
ATOM 759 N N . PRO A 1 101 ? -4.833 -15.177 10.075 1.00 64.38 101 PRO A N 1
ATOM 760 C CA . PRO A 1 101 ? -4.664 -15.921 11.315 1.00 64.38 101 PRO A CA 1
ATOM 761 C C . PRO A 1 101 ? -3.863 -15.015 12.253 1.00 64.38 101 PRO A C 1
ATOM 763 O O . PRO A 1 101 ? -2.816 -14.507 11.871 1.00 64.38 101 PRO A O 1
ATOM 766 N N . GLY A 1 102 ? -4.366 -14.736 13.455 1.00 70.12 102 GLY A N 1
ATOM 767 C CA . GLY A 1 102 ? -3.793 -13.732 14.361 1.00 70.12 102 GLY A CA 1
ATOM 768 C C . GLY A 1 102 ? -2.366 -14.012 14.866 1.00 70.12 102 GLY A C 1
ATOM 769 O O . GLY A 1 102 ? -1.942 -13.369 15.824 1.00 70.12 102 GLY A O 1
ATOM 770 N N . SER A 1 103 ? -1.646 -14.952 14.251 1.00 76.88 103 SER A N 1
ATOM 771 C CA . SER A 1 103 ? -0.376 -15.547 14.656 1.00 76.88 103 SER A CA 1
ATOM 772 C C . SER A 1 103 ? 0.857 -14.678 14.409 1.00 76.88 103 SER A C 1
ATOM 774 O O . SER A 1 103 ? 1.898 -14.955 15.000 1.00 76.88 103 SER A O 1
ATOM 776 N N . HIS A 1 104 ? 0.783 -13.639 13.568 1.00 80.25 104 HIS A N 1
ATOM 777 C CA . HIS A 1 104 ? 1.921 -12.750 13.295 1.00 80.25 104 HIS A CA 1
ATOM 778 C C . HIS A 1 104 ? 1.681 -11.317 13.792 1.00 80.25 104 HIS A C 1
ATOM 780 O O . HIS A 1 104 ? 0.533 -10.885 13.899 1.00 80.25 104 HI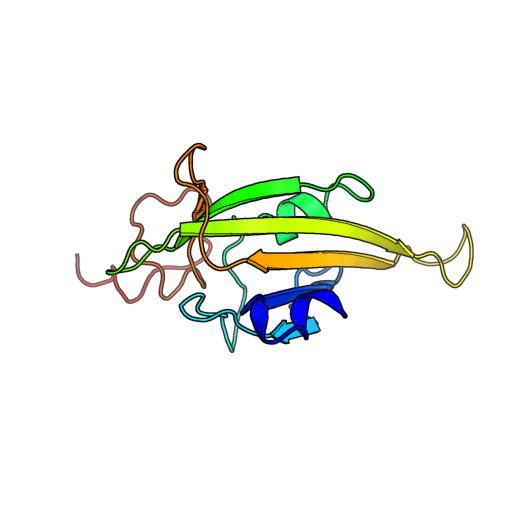S A O 1
ATOM 786 N N . PRO A 1 105 ? 2.732 -10.532 14.091 1.00 90.62 105 PRO A N 1
ATOM 787 C CA . PRO A 1 105 ? 2.582 -9.096 14.300 1.00 90.62 105 PRO A CA 1
ATOM 788 C C . PRO A 1 105 ? 2.001 -8.431 13.047 1.00 90.62 105 PRO A C 1
ATOM 790 O O . PRO A 1 105 ? 2.555 -8.561 11.954 1.00 90.62 105 PRO A O 1
ATOM 793 N N . ALA A 1 106 ? 0.890 -7.712 13.206 1.00 94.50 106 ALA A N 1
ATOM 794 C CA . ALA A 1 106 ? 0.253 -7.002 12.107 1.00 94.50 106 ALA A CA 1
ATOM 795 C C . ALA A 1 106 ? 0.837 -5.591 11.961 1.00 94.50 106 ALA A C 1
ATOM 797 O O . ALA A 1 106 ? 0.888 -4.828 12.925 1.00 94.50 106 ALA A O 1
ATOM 798 N N . LEU A 1 107 ? 1.250 -5.219 10.747 1.00 95.75 107 LEU A N 1
ATOM 799 C CA . LEU A 1 107 ? 1.710 -3.863 10.454 1.00 95.75 107 LEU A CA 1
ATOM 800 C C . LEU A 1 107 ? 0.509 -2.901 10.474 1.00 95.75 107 LEU A C 1
ATOM 802 O O . LEU A 1 107 ? -0.400 -3.066 9.653 1.00 95.75 107 LEU A O 1
ATOM 806 N N . PRO A 1 108 ? 0.485 -1.874 11.342 1.00 96.25 108 PRO A N 1
ATOM 807 C CA . PRO A 1 108 ? -0.581 -0.887 11.307 1.00 96.25 108 PRO A CA 1
ATOM 808 C C . PRO A 1 108 ? -0.458 -0.045 10.034 1.00 96.25 108 PRO A C 1
ATOM 810 O O . PRO A 1 108 ? 0.585 0.561 9.765 1.00 96.25 108 PRO A O 1
ATOM 813 N N . ILE A 1 109 ? -1.542 0.041 9.271 1.00 97.25 109 ILE A N 1
ATOM 814 C CA . ILE A 1 109 ? -1.649 0.815 8.027 1.00 97.25 109 ILE A CA 1
ATOM 815 C C . ILE A 1 109 ? -2.971 1.598 8.006 1.00 97.25 109 ILE A C 1
ATOM 817 O O . ILE A 1 109 ? -3.830 1.388 8.851 1.00 97.25 109 ILE A O 1
ATOM 821 N N . GLY A 1 110 ? -3.138 2.525 7.064 1.00 96.12 110 GLY A N 1
ATOM 822 C CA . GLY A 1 110 ? -4.416 3.207 6.803 1.00 96.12 110 GLY A CA 1
ATOM 823 C C . GLY A 1 110 ? -4.878 3.004 5.359 1.00 96.12 110 GLY A C 1
ATOM 824 O O . GLY A 1 110 ? -4.196 2.332 4.585 1.00 96.12 110 GLY A O 1
ATOM 825 N N . SER A 1 111 ? -5.987 3.631 4.966 1.00 95.44 111 SER A N 1
ATOM 826 C CA . SER A 1 111 ? -6.414 3.712 3.559 1.00 95.44 111 SER A CA 1
ATOM 827 C C . SER A 1 111 ? -5.674 4.829 2.810 1.00 95.44 111 SER A C 1
ATOM 829 O O . SER A 1 111 ? -4.996 4.572 1.816 1.00 95.44 111 SER A O 1
ATOM 831 N N . SER A 1 112 ? -5.725 6.053 3.337 1.00 95.69 112 SER A N 1
ATOM 832 C CA . SER A 1 112 ? -4.934 7.227 2.943 1.00 95.69 112 SER A CA 1
ATOM 833 C C . SER A 1 112 ? -4.630 8.095 4.169 1.00 95.69 112 SER A C 1
ATOM 835 O O . SER A 1 112 ? -5.200 7.884 5.238 1.00 95.69 112 SER A O 1
ATOM 837 N N . CYS A 1 113 ? -3.698 9.045 4.056 1.00 95.31 113 CYS A N 1
ATOM 838 C CA . CYS A 1 113 ? -3.271 9.854 5.203 1.00 95.31 113 CYS A CA 1
ATOM 839 C C . CYS A 1 113 ? -4.388 10.788 5.705 1.00 95.31 113 CYS A C 1
ATOM 841 O O . CYS A 1 113 ? -4.605 10.845 6.918 1.00 95.31 113 CYS A O 1
ATOM 843 N N . ARG A 1 114 ? -5.130 11.438 4.797 1.00 93.25 114 ARG A N 1
ATOM 844 C CA . ARG A 1 114 ? -6.196 12.399 5.127 1.00 93.25 114 ARG A CA 1
ATOM 845 C C . ARG A 1 114 ? -7.298 11.842 6.022 1.00 93.25 114 ARG A C 1
ATOM 847 O O . ARG A 1 114 ? -7.845 12.591 6.814 1.00 93.25 114 ARG A O 1
ATOM 854 N N . VAL A 1 115 ? -7.614 10.551 5.919 1.00 92.69 115 VAL A N 1
ATOM 855 C CA . VAL A 1 115 ? -8.684 9.892 6.701 1.00 92.69 115 VAL A CA 1
ATOM 856 C C . VAL A 1 115 ? -8.148 8.830 7.666 1.00 92.69 115 VAL A C 1
ATOM 858 O O . VAL A 1 115 ? -8.891 7.974 8.136 1.00 92.69 115 VAL A O 1
ATOM 861 N N . CYS A 1 116 ? -6.842 8.832 7.939 1.00 94.44 116 CYS A N 1
ATOM 862 C CA . CYS A 1 116 ? -6.234 7.884 8.867 1.00 94.44 116 CYS A CA 1
ATOM 863 C C . CYS A 1 116 ? -6.242 8.460 10.293 1.00 94.44 116 CYS A C 1
ATOM 865 O O . CYS A 1 116 ? -5.590 9.484 10.510 1.00 94.44 116 CYS A O 1
ATOM 867 N N . PRO A 1 117 ? -6.859 7.786 11.284 1.00 94.19 117 PRO A N 1
ATOM 868 C CA . PRO A 1 117 ? -6.950 8.292 12.659 1.00 94.19 117 PRO A CA 1
ATOM 869 C C . PRO A 1 117 ? -5.627 8.212 13.443 1.00 94.19 117 PRO A C 1
ATOM 871 O O . PRO A 1 117 ? -5.514 8.729 14.548 1.00 94.19 117 PRO A O 1
ATOM 874 N N . ARG A 1 118 ? -4.584 7.561 12.906 1.00 94.38 118 ARG A N 1
ATOM 875 C CA . ARG A 1 118 ? -3.300 7.408 13.615 1.00 94.38 118 ARG A CA 1
ATOM 876 C C . ARG A 1 118 ? -2.608 8.758 13.808 1.00 94.38 118 ARG A C 1
ATOM 878 O O . ARG A 1 118 ? -2.264 9.409 12.823 1.00 94.38 118 ARG A O 1
ATOM 885 N N . THR A 1 119 ? -2.325 9.135 15.049 1.00 91.81 119 THR A N 1
ATOM 886 C CA . THR A 1 119 ? -1.667 10.406 15.399 1.00 91.81 119 THR A CA 1
ATOM 887 C C . THR A 1 119 ? -0.158 10.367 15.135 1.00 91.81 119 THR A C 1
ATOM 889 O O . THR A 1 119 ? 0.343 11.152 14.337 1.00 91.81 119 THR A O 1
ATOM 892 N N . ALA A 1 120 ? 0.562 9.387 15.684 1.00 92.19 120 ALA A N 1
ATOM 893 C CA . ALA A 1 120 ? 2.017 9.248 15.540 1.00 92.19 120 ALA A CA 1
ATOM 894 C C . ALA A 1 120 ? 2.424 8.308 14.381 1.00 92.19 120 ALA A C 1
ATOM 896 O O . ALA A 1 120 ? 3.066 7.277 14.582 1.00 92.19 120 ALA A O 1
ATOM 897 N N . CYS A 1 121 ? 1.998 8.608 13.148 1.00 96.25 121 CYS A N 1
ATOM 898 C CA . CYS A 1 121 ? 2.388 7.816 11.973 1.00 96.25 121 CYS A CA 1
ATOM 899 C C . CYS A 1 121 ? 3.675 8.378 11.335 1.00 96.25 121 CYS A C 1
ATOM 901 O O . CYS A 1 121 ? 3.617 9.469 10.768 1.00 96.25 121 CYS A O 1
ATOM 903 N N . PRO A 1 122 ? 4.803 7.636 11.322 1.00 96.38 122 PRO A N 1
ATOM 904 C CA . PRO A 1 122 ? 6.073 8.137 10.780 1.00 96.38 122 PRO A CA 1
ATOM 905 C C . PRO A 1 122 ? 6.058 8.320 9.255 1.00 96.38 122 PRO A C 1
ATOM 907 O O . PRO A 1 122 ? 6.924 8.981 8.701 1.00 96.38 122 PRO A O 1
ATOM 910 N N . ALA A 1 123 ? 5.073 7.734 8.568 1.00 96.75 123 ALA A N 1
ATOM 911 C CA . ALA A 1 123 ? 4.911 7.834 7.120 1.00 96.75 123 ALA A CA 1
ATOM 912 C C . ALA A 1 123 ? 3.749 8.761 6.716 1.00 96.75 123 ALA A C 1
ATOM 914 O O . ALA A 1 123 ? 3.233 8.668 5.598 1.00 96.75 123 ALA A O 1
ATOM 915 N N . ARG A 1 124 ? 3.269 9.612 7.635 1.00 96.19 124 ARG A N 1
ATOM 916 C CA . ARG A 1 124 ? 2.203 10.579 7.351 1.00 96.19 124 ARG A CA 1
ATOM 917 C C . ARG A 1 124 ? 2.703 11.618 6.344 1.00 96.19 124 ARG A C 1
ATOM 919 O O . ARG A 1 124 ? 3.707 12.273 6.582 1.00 96.19 124 ARG A O 1
ATOM 926 N N . ARG A 1 125 ? 1.982 11.764 5.226 1.00 94.38 125 ARG A N 1
ATOM 927 C CA . ARG A 1 125 ? 2.293 12.737 4.158 1.00 94.38 125 ARG A CA 1
ATOM 928 C C . ARG A 1 125 ? 1.414 13.988 4.176 1.00 94.38 125 ARG A C 1
ATOM 930 O O . ARG A 1 125 ? 1.783 14.990 3.586 1.00 94.38 125 ARG A O 1
ATOM 937 N N . GLU A 1 126 ? 0.256 13.918 4.824 1.00 92.88 126 GLU A N 1
ATOM 938 C CA . GLU A 1 126 ? -0.722 15.010 4.919 1.00 92.88 126 GLU A CA 1
ATOM 939 C C . GLU A 1 126 ? -1.455 14.944 6.277 1.00 92.88 126 GLU A C 1
ATOM 941 O O . GLU A 1 126 ? -1.565 13.848 6.862 1.00 92.88 126 GLU A O 1
ATOM 946 N N . PRO A 1 127 ? -1.950 16.088 6.788 1.00 93.44 127 PRO A N 1
ATOM 947 C CA . PRO A 1 127 ? -2.801 16.146 7.976 1.00 93.44 127 PRO A CA 1
ATOM 948 C C . PRO A 1 127 ? -4.045 15.258 7.856 1.00 93.44 127 PRO A C 1
ATOM 950 O O . PRO A 1 127 ? -4.513 14.963 6.753 1.00 93.44 127 PRO A O 1
ATOM 953 N N . SER A 1 128 ? -4.548 14.786 8.998 1.00 93.81 128 SER A N 1
ATOM 954 C CA . SER A 1 128 ? -5.768 13.978 9.057 1.00 93.81 128 SER A CA 1
ATOM 955 C C . SER A 1 128 ? -6.944 14.861 9.431 1.00 93.81 128 SER A C 1
ATOM 957 O O . SER A 1 128 ? -6.958 15.397 10.533 1.00 93.81 128 SER A O 1
ATOM 959 N N . ILE A 1 129 ? -8.000 14.860 8.618 1.00 92.88 129 ILE A N 1
ATOM 960 C CA . ILE A 1 129 ? -9.245 15.567 8.957 1.00 92.88 129 ILE A CA 1
ATOM 961 C C . ILE A 1 129 ? -9.959 14.965 10.176 1.00 92.88 129 ILE A C 1
ATOM 963 O O . ILE A 1 129 ? -10.908 15.547 10.683 1.00 92.88 129 ILE A O 1
ATOM 967 N N . LEU A 1 130 ? -9.537 13.777 10.622 1.00 91.00 130 LEU A N 1
ATOM 968 C CA . LEU A 1 130 ? -10.050 13.137 11.834 1.00 91.00 130 LEU A CA 1
ATOM 969 C C . LEU A 1 130 ? -9.312 13.596 13.097 1.00 91.00 130 LEU A C 1
ATOM 971 O O . LEU A 1 130 ? -9.798 13.353 14.195 1.00 91.00 130 LEU A O 1
ATOM 975 N N . ASN A 1 131 ? -8.138 14.214 12.939 1.00 82.12 131 ASN A N 1
ATOM 976 C CA . ASN A 1 131 ? -7.292 14.651 14.048 1.00 82.12 131 ASN A CA 1
ATOM 977 C C . ASN A 1 131 ? -7.249 16.180 14.169 1.00 82.12 131 ASN A C 1
ATOM 979 O O . ASN A 1 131 ? -6.850 16.668 15.217 1.00 82.12 131 ASN A O 1
ATOM 983 N N . ASP A 1 132 ? -7.666 16.920 13.135 1.00 63.00 132 ASP A N 1
ATOM 984 C CA . ASP A 1 132 ? -7.621 18.392 13.050 1.00 63.00 132 ASP A CA 1
ATOM 985 C C . ASP A 1 132 ? -8.611 19.113 14.010 1.00 63.00 132 ASP A C 1
ATOM 987 O O . ASP A 1 132 ? -9.009 20.250 13.774 1.00 63.00 132 ASP A O 1
ATOM 991 N N . GLY A 1 133 ? -9.012 18.461 15.106 1.00 54.75 133 GLY A N 1
ATOM 992 C CA . GLY A 1 133 ? -9.823 19.018 16.195 1.00 54.75 133 GLY A CA 1
ATOM 993 C C . GLY A 1 133 ? -9.322 18.637 17.594 1.00 54.75 133 GLY A C 1
ATOM 994 O O . GLY A 1 133 ? -10.098 18.728 18.544 1.00 54.75 133 GLY A O 1
ATOM 995 N N . ALA A 1 134 ? -8.072 18.173 17.711 1.00 46.50 134 ALA A N 1
ATOM 996 C CA . ALA A 1 134 ? -7.392 17.872 18.973 1.00 46.50 134 ALA A CA 1
ATOM 997 C C . ALA A 1 134 ? -6.233 18.844 19.223 1.00 46.50 134 ALA A C 1
ATOM 999 O O . ALA A 1 134 ? -5.517 19.164 18.245 1.00 46.50 134 ALA A O 1
#